Protein 3CBN (pdb70)

Nearest PDB structures (foldseek):
  3cbn-assembly1_A  TM=1.007E+00  e=3.215E-32  Methanothermobacter thermautotrophicus str. Delta H
  7y7n-assembly1_A  TM=9.872E-01  e=5.544E-20  Methanobrevibacter ruminantium M1
  1z2p-assembly1_X  TM=4.462E-01  e=9.335E+00  Entamoeba histolytica HM-1:IMSS

Solvent-accessible surface area: 7060 Å² total

CATH classification: 2.60.120.630

Radius of gyration: 13.95 Å; Cα contacts (8 Å, |Δi|>4): 415; chains: 1; bounding box: 32×31×38 Å

Secondary structure (DSSP, 8-state):
-EEEEEEEEEE--TT-----SSEEEEES-S---TT-TTEEEBS-S--GGGS----TTTS---EEEEEEE-SS-EEEEEEE--TT-----SSEEEEESSS---TTB----S--GGGS-HHHHHHHHTT-EEEEEEEEEE-S--

B-factor: mean 14.56, std 6.6, range [5.3, 38.87]

Structure (mmCIF, N/CA/C/O backbone):
data_3CBN
#
_entry.id   3CBN
#
_cell.length_a   31.559
_cell.length_b   63.162
_cell.length_c   32.182
_cell.angle_alpha   90.00
_cell.angle_beta   112.33
_cell.angle_gamma   90.00
#
_symmetry.space_group_name_H-M   'P 1 21 1'
#
loop_
_entity.id
_entity.type
_entity.pdbx_description
1 polymer 'Conserved protein MTH639'
2 water water
#
loop_
_atom_site.group_PDB
_atom_site.id
_atom_site.type_symbol
_atom_site.label_atom_id
_atom_site.label_alt_id
_atom_site.label_comp_id
_atom_site.label_asym_id
_atom_site.label_entity_id
_atom_site.label_seq_id
_atom_site.pdbx_PDB_ins_code
_atom_site.Cartn_x
_atom_site.Cartn_y
_atom_site.Cartn_z
_atom_site.occupancy
_atom_site.B_iso_or_equiv
_atom_site.auth_seq_id
_atom_site.auth_comp_id
_atom_site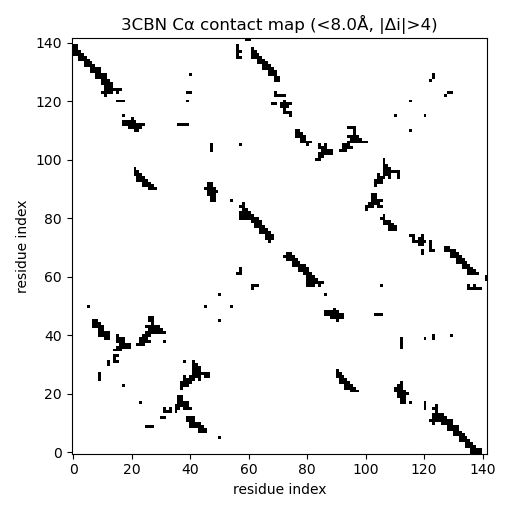.auth_asym_id
_atom_site.auth_atom_id
_atom_site.pdbx_PDB_model_num
ATOM 1 N N . LEU A 1 3 ? 10.591 20.134 2.327 1.00 19.78 21 LEU A N 1
ATOM 2 C CA . LEU A 1 3 ? 10.891 19.464 3.626 1.00 17.43 21 LEU A CA 1
ATOM 3 C C . LEU A 1 3 ? 12.025 20.130 4.398 1.00 16.20 21 LEU A C 1
ATOM 4 O O . LEU A 1 3 ? 13.024 20.577 3.825 1.00 16.09 21 LEU A O 1
ATOM 9 N N . GLY A 1 4 ? 11.854 20.197 5.711 1.00 12.99 22 GLY A N 1
ATOM 10 C CA . GLY A 1 4 ? 12.875 20.772 6.555 1.00 11.53 22 GLY A CA 1
ATOM 11 C C . GLY A 1 4 ? 13.292 19.673 7.508 1.00 10.38 22 GLY A C 1
ATOM 12 O O . GLY A 1 4 ? 12.594 18.668 7.640 1.00 9.09 22 GLY A O 1
ATOM 13 N N . VAL A 1 5 ? 14.440 19.847 8.151 1.00 9.26 23 VAL A N 1
ATOM 14 C CA . VAL A 1 5 ? 14.934 18.865 9.107 1.00 9.59 23 VAL A CA 1
ATOM 15 C C . VAL A 1 5 ? 15.483 19.615 10.311 1.00 10.09 23 VAL A C 1
ATOM 16 O O . VAL A 1 5 ? 16.277 20.542 10.158 1.00 11.68 23 VAL A O 1
ATOM 20 N N . LEU A 1 6 ? 15.039 19.231 11.504 1.00 8.44 24 LEU A N 1
ATOM 21 C CA . LEU A 1 6 ? 15.508 19.865 12.727 1.00 9.09 24 LEU A CA 1
ATOM 22 C C . LEU A 1 6 ? 16.029 18.823 13.707 1.00 7.97 24 LEU A C 1
ATOM 23 O O . LEU A 1 6 ? 15.446 17.756 13.861 1.00 8.85 24 LEU A O 1
ATOM 28 N N . ARG A 1 7 ? 17.141 19.136 14.362 1.00 10.69 25 ARG A N 1
ATOM 29 C CA . ARG A 1 7 ? 17.727 18.226 15.333 1.00 10.69 25 ARG A CA 1
ATOM 30 C C . ARG A 1 7 ? 17.881 18.893 16.682 1.00 10.86 25 ARG A C 1
ATOM 31 O O . ARG A 1 7 ? 18.027 20.111 16.772 1.00 11.22 25 ARG A O 1
ATOM 39 N N . TYR A 1 8 ? 17.849 18.084 17.733 1.00 9.87 26 TYR A N 1
ATOM 40 C CA . TYR A 1 8 ? 18.017 18.585 19.085 1.00 10.83 26 TYR A CA 1
ATOM 41 C C . TYR A 1 8 ? 18.434 17.433 19.987 1.00 9.89 26 TYR A C 1
ATOM 42 O O . TYR A 1 8 ? 17.895 16.334 19.886 1.00 9.34 26 TYR A O 1
ATOM 51 N N . THR A 1 9 ? 19.406 17.685 20.858 1.00 11.48 27 THR A N 1
ATOM 52 C CA . THR A 1 9 ? 19.872 16.663 21.782 1.00 12.06 27 THR A CA 1
ATOM 53 C C . THR A 1 9 ? 19.663 17.112 23.223 1.00 11.91 27 THR A C 1
ATOM 54 O O . THR A 1 9 ? 19.911 18.269 23.570 1.00 14.38 27 THR A O 1
ATOM 58 N N . LEU A 1 10 ? 19.169 16.199 24.053 1.00 11.93 28 LEU A N 1
ATOM 59 C CA . LEU A 1 10 ? 18.955 16.484 25.459 1.00 11.26 28 LEU A CA 1
ATOM 60 C C . LEU A 1 10 ? 19.689 15.398 26.224 1.00 11.43 28 LEU A C 1
ATOM 61 O O . LEU A 1 10 ? 20.080 14.378 25.647 1.00 10.24 28 LEU A O 1
ATOM 66 N N . ARG A 1 11 ? 19.888 15.621 27.517 1.00 11.17 29 ARG A N 1
ATOM 67 C CA . ARG A 1 11 ? 20.607 14.672 28.351 1.00 12.27 29 ARG A CA 1
ATOM 68 C C . ARG A 1 11 ? 19.778 14.157 29.513 1.00 10.44 29 ARG A C 1
ATOM 69 O O . ARG A 1 11 ? 18.884 14.834 30.007 1.00 11.77 29 ARG A O 1
ATOM 77 N N . ALA A 1 12 ? 20.088 12.942 29.942 1.00 10.60 30 ALA A N 1
ATOM 78 C CA . ALA A 1 12 ? 19.406 12.325 31.070 1.00 10.19 30 ALA A CA 1
ATOM 79 C C . ALA A 1 12 ? 20.350 11.255 31.585 1.00 10.14 30 ALA A C 1
ATOM 80 O O . ALA A 1 12 ? 21.458 11.102 31.071 1.00 9.56 30 ALA A O 1
ATOM 82 N N . ARG A 1 13 ? 19.924 10.517 32.598 1.00 11.19 31 ARG A N 1
ATOM 83 C CA . ARG A 1 13 ? 20.762 9.452 33.125 1.00 11.70 31 ARG A CA 1
ATOM 84 C C . ARG A 1 13 ? 19.910 8.262 33.527 1.00 10.80 31 ARG A C 1
ATOM 85 O O . ARG A 1 13 ? 18.712 8.394 33.752 1.00 12.21 31 ARG A O 1
ATOM 93 N N . GLY A 1 14 ? 20.529 7.090 33.586 1.00 9.45 32 GLY A N 1
ATOM 94 C CA . GLY A 1 14 ? 19.804 5.900 33.975 1.00 9.42 32 GLY A CA 1
ATOM 95 C C . GLY A 1 14 ? 19.460 5.929 35.449 1.00 10.60 32 GLY A C 1
ATOM 96 O O . GLY A 1 14 ? 19.697 6.920 36.136 1.00 11.29 32 GLY A O 1
ATOM 97 N N . HIS A 1 15 ? 18.889 4.835 35.935 1.00 11.17 33 HIS A N 1
ATOM 98 C CA . HIS A 1 15 ? 18.513 4.716 37.337 1.00 12.00 33 HIS A CA 1
ATOM 99 C C . HIS A 1 15 ? 18.462 3.224 37.640 1.00 13.90 33 HIS A C 1
ATOM 100 O O . HIS A 1 15 ? 18.118 2.425 36.775 1.00 9.97 33 HIS A O 1
ATOM 107 N N . PRO A 1 16 ? 18.827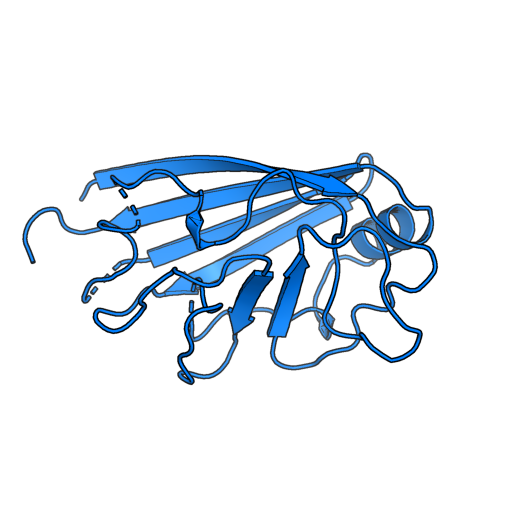 2.827 38.866 1.00 15.01 34 PRO A N 1
ATOM 108 C CA . PRO A 1 16 ? 18.807 1.409 39.232 1.00 16.45 34 PRO A CA 1
ATOM 109 C C . PRO A 1 16 ? 17.452 0.724 39.045 1.00 16.35 34 PRO A C 1
ATOM 110 O O . PRO A 1 16 ? 17.391 -0.490 38.858 1.00 15.96 34 PRO A O 1
ATOM 114 N N . ASN A 1 17 ? 16.371 1.500 39.090 1.00 14.43 35 ASN A N 1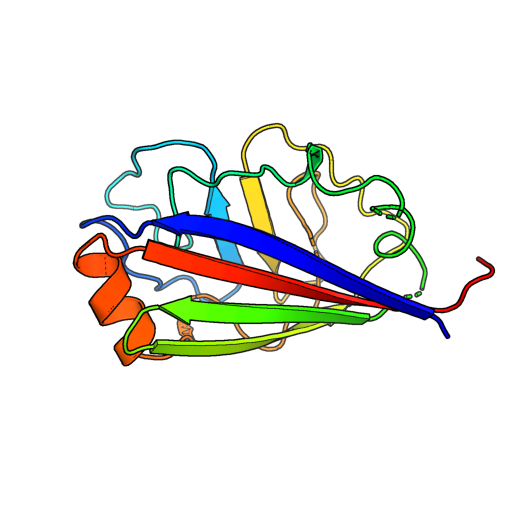
ATOM 115 C CA . ASN A 1 17 ? 15.031 0.941 38.944 1.00 14.80 35 ASN A CA 1
ATOM 116 C C . ASN A 1 17 ? 14.495 0.878 37.515 1.00 14.48 35 ASN A C 1
ATOM 117 O O . ASN A 1 17 ? 13.325 0.561 37.310 1.00 15.25 35 ASN A O 1
ATOM 122 N N . VAL A 1 18 ? 15.333 1.189 36.532 1.00 13.53 36 VAL A N 1
ATOM 123 C CA . VAL A 1 18 ? 14.900 1.132 35.136 1.00 13.17 36 VAL A CA 1
ATOM 124 C C . VAL A 1 18 ? 14.810 -0.328 34.701 1.00 12.67 36 VAL A C 1
ATOM 125 O O . VAL A 1 18 ? 15.756 -1.090 34.890 1.00 13.70 36 VAL A O 1
ATOM 129 N N . THR A 1 19 ? 13.671 -0.717 34.131 1.00 14.22 37 THR A N 1
ATOM 130 C CA . THR A 1 19 ? 13.486 -2.083 33.646 1.00 13.44 37 THR A CA 1
ATOM 131 C C . THR A 1 19 ? 13.169 -2.053 32.152 1.00 13.44 37 THR A C 1
ATOM 132 O O . THR A 1 19 ? 13.484 -2.995 31.418 1.00 13.44 37 THR A O 1
ATOM 136 N N . ALA A 1 20 ? 12.570 -0.955 31.701 1.00 12.50 38 ALA A N 1
ATOM 137 C CA . ALA A 1 20 ? 12.217 -0.801 30.291 1.00 12.25 38 ALA A CA 1
ATOM 138 C C . ALA A 1 20 ? 11.418 -2.001 29.784 1.00 12.77 38 ALA A C 1
ATOM 139 O O . ALA A 1 20 ? 11.735 -2.574 28.739 1.00 12.86 38 ALA A O 1
ATOM 141 N N . GLY A 1 21 ? 10.379 -2.372 30.525 1.00 13.30 39 GLY A N 1
ATOM 142 C CA . GLY A 1 21 ? 9.554 -3.499 30.131 1.00 14.06 39 GLY A CA 1
ATOM 143 C C . GLY A 1 21 ? 8.235 -3.121 29.475 1.00 13.22 39 GLY A C 1
ATOM 144 O O . GLY A 1 21 ? 7.531 -3.990 28.966 1.00 13.41 39 GLY A O 1
ATOM 145 N N . HIS A 1 22 ? 7.899 -1.834 29.467 1.00 14.02 40 HIS A N 1
ATOM 146 C CA . HIS A 1 22 ? 6.644 -1.387 28.871 1.00 15.06 40 HIS A CA 1
ATOM 147 C C . HIS A 1 22 ? 6.571 -1.737 27.390 1.00 14.95 40 HIS A C 1
ATOM 148 O O . HIS A 1 22 ? 7.499 -1.464 26.627 1.00 13.57 40 HIS A O 1
ATOM 155 N N . ARG A 1 23 ? 5.444 -2.319 26.989 1.00 16.12 41 ARG A N 1
ATOM 156 C CA . ARG A 1 23 ? 5.237 -2.761 25.614 1.00 15.78 41 ARG A CA 1
ATOM 157 C C . ARG A 1 23 ? 4.714 -1.745 24.602 1.00 15.54 41 ARG A C 1
ATOM 158 O O . ARG A 1 23 ? 4.738 -2.021 23.402 1.00 14.95 41 ARG A O 1
ATOM 166 N N . THR A 1 24 ? 4.246 -0.582 25.052 1.00 14.32 42 THR A N 1
ATOM 167 C CA . THR A 1 24 ? 3.721 0.407 24.106 1.00 15.30 42 THR A CA 1
ATOM 168 C C . THR A 1 24 ? 4.263 1.835 24.219 1.00 13.46 42 THR A C 1
ATOM 169 O O . THR A 1 24 ? 3.845 2.708 23.460 1.00 14.43 42 THR A O 1
ATOM 173 N N . THR A 1 25 ? 5.180 2.080 25.152 1.00 11.79 43 THR A N 1
ATOM 174 C CA . THR A 1 25 ? 5.754 3.416 25.316 1.00 10.26 43 THR A CA 1
ATOM 175 C C . THR A 1 25 ? 7.110 3.358 25.992 1.00 9.56 43 THR A C 1
ATOM 176 O O . THR A 1 25 ? 7.521 2.322 26.488 1.00 9.05 43 THR A O 1
ATOM 180 N N . PHE A 1 26 ? 7.802 4.493 25.981 1.00 9.40 44 PHE A N 1
ATOM 181 C CA . PHE A 1 26 ? 9.066 4.651 26.690 1.00 9.93 44 PHE A CA 1
ATOM 182 C C . PHE A 1 26 ? 9.078 6.132 27.052 1.00 9.65 44 PHE A C 1
ATOM 183 O O . PHE A 1 26 ? 8.529 6.969 26.321 1.00 9.35 44 PHE A O 1
ATOM 191 N N . GLU A 1 27 ? 9.660 6.453 28.201 1.00 9.53 45 GLU A N 1
ATOM 192 C CA . GLU A 1 27 ? 9.648 7.823 28.678 1.00 9.63 45 GLU A CA 1
ATOM 193 C C . GLU A 1 27 ? 10.932 8.296 29.341 1.00 9.39 45 GLU A C 1
ATOM 194 O O . GLU A 1 27 ? 11.698 7.507 29.902 1.00 9.34 45 GLU A O 1
ATOM 200 N N . VAL A 1 28 ? 11.148 9.605 29.242 1.00 8.34 46 VAL A N 1
ATOM 201 C CA . VAL A 1 28 ? 12.285 10.297 29.835 1.00 8.82 46 VAL A CA 1
ATOM 202 C C . VAL A 1 28 ? 11.636 11.341 30.746 1.00 9.30 46 VAL A C 1
ATOM 203 O O . VAL A 1 28 ? 10.580 11.870 30.414 1.00 9.40 46 VAL A O 1
ATOM 207 N N . THR A 1 29 ? 12.237 11.620 31.899 1.00 8.81 47 THR A N 1
ATOM 208 C CA . THR A 1 29 ? 11.655 12.603 32.809 1.00 9.41 47 THR A CA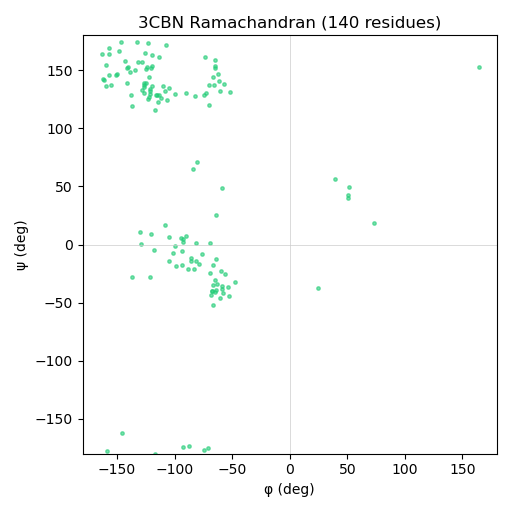 1
ATOM 209 C C . THR A 1 29 ? 12.703 13.486 33.479 1.00 10.29 47 THR A C 1
ATOM 210 O O . THR A 1 29 ? 13.850 13.082 33.642 1.00 9.63 47 THR A O 1
ATOM 214 N N . VAL A 1 30 ? 12.306 14.702 33.844 1.00 10.48 48 VAL A N 1
ATOM 215 C CA . VAL A 1 30 ? 13.219 15.614 34.521 1.00 11.59 48 VAL A CA 1
ATOM 216 C C . VAL A 1 30 ? 13.302 15.218 35.995 1.00 12.28 48 VAL A C 1
ATOM 217 O O . VAL A 1 30 ? 14.219 15.626 36.709 1.00 11.10 48 VAL A O 1
ATOM 221 N N . ASP A 1 31 ? 12.337 14.420 36.448 1.00 11.76 49 ASP A N 1
ATOM 222 C CA . ASP A 1 31 ? 12.321 13.960 37.832 1.00 12.70 49 ASP A CA 1
ATOM 223 C C . ASP A 1 31 ? 13.592 13.152 38.047 1.00 12.34 49 ASP A C 1
ATOM 224 O O . ASP A 1 31 ? 14.018 12.417 37.162 1.00 11.53 49 ASP A O 1
ATOM 229 N N . PRO A 1 32 ? 14.224 13.286 39.223 1.00 12.51 50 PRO A N 1
ATOM 230 C CA . PRO A 1 32 ? 15.460 12.535 39.477 1.00 12.74 50 PRO A CA 1
ATOM 231 C C . PRO A 1 32 ? 15.309 11.085 39.948 1.00 13.49 50 PRO A C 1
ATOM 232 O O . PRO A 1 32 ? 16.236 10.286 39.804 1.00 12.40 50 PRO A O 1
ATOM 236 N N . GLU A 1 33 ? 14.150 10.744 40.505 1.00 14.40 51 GLU A N 1
ATOM 237 C CA . GLU A 1 33 ? 13.925 9.388 41.003 1.00 16.28 51 GLU A CA 1
ATOM 238 C C . GLU A 1 33 ? 12.681 8.750 40.398 1.00 17.28 51 GLU A C 1
ATOM 239 O O . GLU A 1 33 ? 11.735 9.444 40.035 1.00 18.54 51 GLU A O 1
ATOM 245 N N . ILE A 1 34 ? 12.695 7.423 40.293 1.00 17.76 52 ILE A N 1
ATOM 246 C CA . ILE A 1 34 ? 11.558 6.674 39.765 1.00 19.86 52 ILE A CA 1
ATOM 247 C C . ILE A 1 34 ? 11.269 5.473 40.659 1.00 22.00 52 ILE A C 1
ATOM 248 O O . ILE A 1 34 ? 12.175 4.911 41.279 1.00 22.56 52 ILE A O 1
ATOM 253 N N . GLY A 1 35 ? 10.000 5.081 40.711 1.00 24.65 53 GLY A N 1
ATOM 254 C CA . GLY A 1 35 ? 9.603 3.955 41.533 1.00 27.34 53 GLY A CA 1
ATOM 255 C C . GLY A 1 35 ? 10.008 2.619 40.943 1.00 29.12 53 GLY A C 1
ATOM 256 O O . GLY A 1 35 ? 10.648 2.550 39.895 1.00 28.07 53 GLY A O 1
ATOM 257 N N . GLU A 1 36 ? 9.616 1.545 41.616 1.00 30.89 54 GLU A N 1
ATOM 258 C CA . GLU A 1 36 ? 9.949 0.201 41.175 1.00 32.15 54 GLU A CA 1
ATOM 259 C C . GLU A 1 36 ? 9.005 -0.272 40.079 1.00 31.47 54 GLU A C 1
ATOM 260 O O . GLU A 1 36 ? 9.284 -1.263 39.391 1.00 32.47 54 GLU A O 1
ATOM 262 N N . THR A 1 37 ? 7.890 0.430 39.895 1.00 28.96 55 THR A N 1
ATOM 263 C CA . THR A 1 37 ? 6.897 0.049 38.895 1.00 26.36 55 THR A CA 1
ATOM 264 C C . THR A 1 37 ? 6.868 0.908 37.630 1.00 23.27 55 THR A C 1
ATOM 265 O O . THR A 1 37 ? 5.990 0.729 36.781 1.00 22.60 55 THR A O 1
ATOM 269 N N . ALA A 1 38 ? 7.819 1.828 37.499 1.00 20.10 56 ALA A N 1
ATOM 270 C CA . ALA A 1 38 ? 7.881 2.702 36.326 1.00 16.60 56 ALA A CA 1
ATOM 271 C C . ALA A 1 38 ? 8.616 2.009 35.177 1.00 14.72 56 ALA A C 1
ATOM 272 O O . ALA A 1 38 ? 9.677 2.461 34.744 1.00 13.22 56 ALA A O 1
ATOM 274 N N . ASP A 1 39 ? 8.034 0.927 34.671 1.00 15.31 57 ASP A N 1
ATOM 275 C CA . ASP A 1 39 ? 8.656 0.152 33.601 1.00 14.61 57 ASP A CA 1
ATOM 276 C C . ASP A 1 39 ? 8.729 0.815 32.225 1.00 12.76 57 ASP A C 1
ATOM 277 O O . ASP A 1 39 ? 9.214 0.205 31.275 1.00 10.72 57 ASP A O 1
ATOM 282 N N . CYS A 1 40 ? 8.254 2.050 32.107 1.00 11.99 58 CYS A N 1
ATOM 283 C CA . CYS A 1 40 ? 8.314 2.734 30.816 1.00 12.62 58 CYS A CA 1
ATOM 284 C C . CYS A 1 40 ? 9.412 3.795 30.809 1.00 12.03 58 CYS A C 1
ATOM 285 O O . CYS A 1 40 ? 9.803 4.288 29.750 1.00 10.25 58 CYS A O 1
ATOM 288 N N . ILE A 1 41 ? 9.918 4.137 31.990 1.00 11.69 59 ILE A N 1
ATOM 289 C CA . ILE A 1 41 ? 10.956 5.155 32.105 1.00 12.02 59 ILE A CA 1
ATOM 290 C C . ILE A 1 41 ? 12.349 4.607 31.836 1.00 11.36 59 ILE A C 1
ATOM 291 O O . ILE A 1 41 ? 12.763 3.612 32.431 1.00 11.58 59 ILE A O 1
ATOM 296 N N . ILE A 1 42 ? 13.063 5.263 30.926 1.00 9.85 60 ILE A N 1
ATOM 297 C CA . ILE A 1 42 ? 14.413 4.849 30.569 1.00 9.82 60 ILE A CA 1
ATOM 298 C C . ILE A 1 42 ? 15.440 5.934 30.885 1.00 8.72 60 ILE A C 1
ATOM 299 O O . ILE A 1 42 ? 16.638 5.718 30.733 1.00 9.88 60 ILE A O 1
ATOM 304 N N . GLY A 1 43 ? 14.968 7.095 31.327 1.00 8.50 61 GLY A N 1
ATOM 305 C CA . GLY A 1 43 ? 15.875 8.174 31.664 1.00 6.98 61 GLY A CA 1
ATOM 306 C C . GLY A 1 43 ? 15.289 9.141 32.675 1.00 8.30 61 GLY A C 1
ATOM 307 O O . GLY A 1 43 ? 14.111 9.509 32.589 1.00 6.89 61 GLY A O 1
ATOM 308 N N . VAL A 1 44 ? 16.113 9.541 33.644 1.00 8.60 62 VAL A N 1
ATOM 309 C CA . VAL A 1 44 ? 15.706 10.485 34.681 1.00 7.96 62 VAL A CA 1
ATOM 310 C C . VAL A 1 44 ? 16.641 11.699 34.675 1.00 7.61 62 VAL A C 1
ATOM 311 O O . VAL A 1 44 ? 17.643 11.718 33.955 1.00 7.38 62 VAL A O 1
ATOM 315 N N . SER A 1 45 ? 16.310 12.707 35.476 1.00 8.38 63 SER A N 1
ATOM 316 C CA . SER A 1 45 ? 17.123 13.921 35.550 1.00 10.09 63 SER A CA 1
ATOM 317 C C . SER A 1 45 ? 17.416 14.486 34.162 1.00 9.99 63 SER A C 1
ATOM 318 O O . SER A 1 45 ? 18.534 14.927 33.874 1.00 12.15 63 SER A O 1
ATOM 321 N N . SER A 1 46 ? 16.393 14.492 33.311 1.00 10.55 64 SER A N 1
ATOM 322 C CA . SER A 1 46 ? 16.529 14.999 31.952 1.00 10.05 64 SER A CA 1
ATOM 323 C C . SER A 1 46 ? 16.780 16.496 31.965 1.00 10.32 64 SER A C 1
ATOM 324 O O . SER A 1 46 ? 16.249 17.205 32.814 1.00 10.88 64 SER A O 1
ATOM 327 N N . SER A 1 47 ? 17.595 16.970 31.029 1.00 12.21 65 SER A N 1
ATOM 328 C CA . SER A 1 47 ? 17.897 18.396 30.936 1.00 11.37 65 SER A CA 1
ATOM 329 C C . SER A 1 47 ? 16.759 19.090 30.202 1.00 12.25 65 SER A C 1
ATOM 330 O O . SER A 1 47 ? 16.795 20.301 29.966 1.00 15.06 65 SER A O 1
ATOM 333 N N . ASP A 1 48 ? 15.747 18.312 29.838 1.00 11.58 66 ASP A N 1
ATOM 334 C CA . ASP A 1 48 ? 14.599 18.852 29.132 1.00 11.17 66 ASP A CA 1
ATOM 335 C C . ASP A 1 48 ? 13.312 18.096 29.390 1.00 10.49 66 ASP A C 1
ATOM 336 O O . ASP A 1 48 ? 13.313 16.877 29.593 1.00 11.15 66 ASP A O 1
ATOM 341 N N . SER A 1 49 ? 12.216 18.848 29.400 1.00 10.63 67 SER A N 1
ATOM 342 C CA . SER A 1 49 ? 10.880 18.287 29.533 1.00 9.25 67 SER A CA 1
ATOM 343 C C . SER A 1 49 ? 10.377 18.481 28.101 1.00 9.52 67 SER A C 1
ATOM 344 O O . SER A 1 49 ? 11.058 19.120 27.294 1.00 11.05 67 SER A O 1
ATOM 347 N N . ILE A 1 50 ? 9.220 17.938 27.755 1.00 7.71 68 ILE A N 1
ATOM 348 C CA . ILE A 1 50 ? 8.749 18.119 26.385 1.00 8.82 68 ILE A CA 1
ATOM 349 C C . ILE A 1 50 ? 8.478 19.604 26.142 1.00 9.36 68 ILE A C 1
ATOM 350 O O . ILE A 1 50 ? 8.659 20.116 25.033 1.00 8.47 68 ILE A O 1
ATOM 355 N N . SER A 1 51 ? 8.092 20.306 27.202 1.00 9.56 69 SER A N 1
ATOM 356 C CA . SER A 1 51 ? 7.779 21.729 27.109 1.00 10.81 69 SER A CA 1
ATOM 357 C C . SER A 1 51 ? 8.976 22.645 26.852 1.00 10.02 69 SER A C 1
ATOM 358 O O . SER A 1 51 ? 8.806 23.748 26.312 1.00 11.42 69 SER A O 1
ATOM 361 N N . THR A 1 52 ? 10.179 22.208 27.224 1.00 9.79 70 THR A N 1
ATOM 362 C CA . THR A 1 52 ? 11.353 23.058 27.041 1.00 10.36 70 THR A CA 1
ATOM 363 C C . THR A 1 52 ? 12.115 22.861 25.738 1.00 10.70 70 THR A C 1
ATOM 364 O O . THR A 1 52 ? 13.140 23.510 25.518 1.00 11.47 70 THR A O 1
ATOM 368 N N . LEU A 1 53 ? 11.622 21.975 24.875 1.00 8.83 71 LEU A N 1
ATOM 369 C 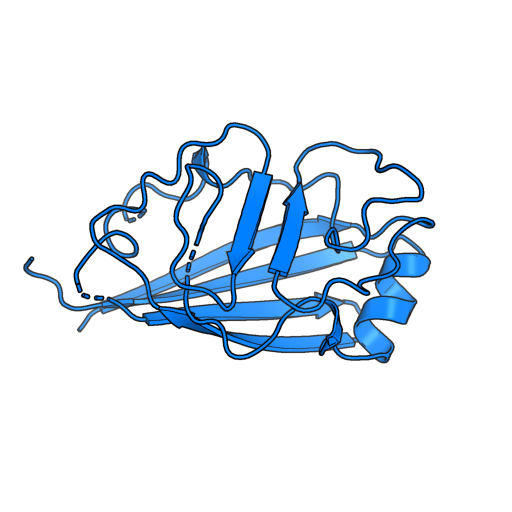CA . LEU A 1 53 ? 12.262 21.756 23.584 1.00 9.79 71 LEU A CA 1
ATOM 370 C C . LEU A 1 53 ? 12.110 23.074 22.827 1.00 9.99 71 LEU A C 1
ATOM 371 O O . LEU A 1 53 ? 11.237 23.877 23.154 1.00 10.48 71 LEU A O 1
ATOM 376 N N . PRO A 1 54 ? 12.953 23.313 21.812 1.00 9.91 72 PRO A N 1
ATOM 377 C CA . PRO A 1 54 ? 12.892 24.551 21.028 1.00 10.61 72 PRO A CA 1
ATOM 378 C C . PRO A 1 54 ? 11.521 24.757 20.391 1.00 10.95 72 PRO A C 1
ATOM 379 O O . PRO A 1 54 ? 10.923 23.815 19.874 1.00 8.73 72 PRO A O 1
ATOM 383 N N . ASP A 1 55 ? 11.029 25.992 20.422 1.00 11.13 73 ASP A N 1
ATOM 384 C CA . ASP A 1 55 ? 9.722 26.292 19.846 1.00 11.80 73 ASP A CA 1
ATOM 385 C C . ASP A 1 55 ? 9.639 25.940 18.366 1.00 10.08 73 ASP A C 1
ATOM 386 O O . ASP A 1 55 ? 8.597 25.499 17.893 1.00 10.26 73 ASP A O 1
ATOM 391 N N . GLU A 1 56 ? 10.730 26.131 17.634 1.00 10.71 74 GLU A N 1
ATOM 392 C CA . GLU A 1 56 ? 10.722 25.809 16.213 1.00 10.36 74 GLU A CA 1
ATOM 393 C C . GLU A 1 56 ? 10.513 24.311 16.027 1.00 9.93 74 GLU A C 1
ATOM 394 O O . GLU A 1 56 ? 9.866 23.884 15.065 1.00 9.88 74 GLU A O 1
ATOM 408 N N . LYS A 1 58 ? 8.948 22.315 18.286 1.00 9.37 76 LYS A N 1
ATOM 409 C CA . LYS A 1 58 ? 7.597 22.004 18.721 1.00 9.23 76 LYS A CA 1
ATOM 410 C C . LYS A 1 58 ? 6.600 22.304 17.610 1.00 9.03 76 LYS A C 1
ATOM 411 O O . LYS A 1 58 ? 5.640 21.562 17.419 1.00 10.04 76 LYS A O 1
ATOM 417 N N . ARG A 1 59 ? 6.838 23.381 16.869 1.00 8.45 77 ARG A N 1
ATOM 418 C CA . ARG A 1 59 ? 5.948 23.748 15.770 1.00 8.90 77 ARG A CA 1
ATOM 419 C C . ARG A 1 59 ? 6.031 22.721 14.640 1.00 9.62 77 ARG A C 1
ATOM 420 O O . ARG A 1 59 ? 5.016 22.370 14.032 1.00 11.02 77 ARG A O 1
ATOM 428 N N . ALA A 1 60 ? 7.243 22.247 14.364 1.00 7.81 78 ALA A N 1
ATOM 429 C CA . ALA A 1 60 ? 7.482 21.265 13.304 1.00 7.16 78 ALA A CA 1
ATOM 430 C C . ALA A 1 60 ? 6.870 19.903 13.616 1.00 8.14 78 ALA A C 1
ATOM 431 O O . ALA A 1 60 ? 6.324 19.238 12.734 1.00 8.85 78 ALA A O 1
ATOM 433 N N . ILE A 1 61 ? 6.975 19.485 14.873 1.00 7.98 79 ILE A N 1
ATOM 434 C CA . ILE A 1 61 ? 6.432 18.202 15.294 1.00 7.37 79 ILE A CA 1
ATOM 435 C C . ILE A 1 61 ? 4.905 18.175 15.261 1.00 8.73 79 ILE A C 1
ATOM 436 O O . ILE A 1 61 ? 4.309 17.204 14.788 1.00 8.25 79 ILE A O 1
ATOM 441 N N . ALA A 1 62 ? 4.275 19.242 15.744 1.00 8.63 80 ALA A N 1
ATOM 442 C CA . ALA A 1 62 ? 2.819 19.306 15.785 1.00 9.71 80 ALA A CA 1
ATOM 443 C C . ALA A 1 62 ? 2.148 19.677 14.467 1.00 10.54 80 ALA A C 1
ATOM 444 O O . ALA A 1 62 ? 1.604 20.770 14.321 1.00 12.71 80 ALA A O 1
ATOM 446 N N . ARG A 1 63 ? 2.181 18.760 13.508 1.00 11.60 81 ARG A N 1
ATOM 447 C CA . ARG A 1 63 ? 1.539 18.995 12.220 1.00 14.01 81 ARG A CA 1
ATOM 448 C C . ARG A 1 63 ? 1.355 17.686 11.470 1.00 14.72 81 ARG A C 1
ATOM 449 O O . ARG A 1 63 ? 1.963 16.675 11.817 1.00 14.95 81 ARG A O 1
ATOM 457 N N . GLU A 1 64 ? 0.496 17.708 10.457 1.00 15.42 82 GLU A N 1
ATOM 458 C CA . GLU A 1 64 ? 0.209 16.518 9.655 1.00 18.10 82 GLU A CA 1
ATOM 459 C C . GLU A 1 64 ? 1.469 15.961 9.001 1.00 17.88 82 GLU A C 1
ATOM 460 O O . GLU A 1 64 ? 2.244 16.706 8.397 1.00 16.18 82 GLU A O 1
ATOM 466 N N . SER A 1 66 ? 4.393 15.193 9.784 1.00 13.86 84 SER A N 1
ATOM 467 C CA . SER A 1 66 ? 5.799 15.258 10.160 1.00 12.08 84 SER A CA 1
ATOM 468 C C . SER A 1 66 ? 6.273 13.909 10.687 1.00 11.29 84 SER A C 1
ATOM 469 O O . SER A 1 66 ? 5.483 13.122 11.213 1.00 11.57 84 SER A O 1
ATOM 472 N N . LEU A 1 67 ? 7.569 13.649 10.539 1.00 8.46 85 LEU A N 1
ATOM 473 C CA . LEU A 1 67 ? 8.165 12.403 11.000 1.00 8.41 85 LEU A CA 1
ATOM 474 C C . LEU A 1 67 ? 9.064 12.711 12.190 1.00 8.68 85 LEU A C 1
ATOM 475 O O . LEU A 1 67 ? 9.804 13.689 12.165 1.00 10.58 85 LEU A O 1
ATOM 480 N N . VAL A 1 68 ? 9.000 11.888 13.231 1.00 7.66 86 VAL A N 1
ATOM 481 C CA . VAL A 1 68 ? 9.850 12.113 14.389 1.00 7.18 86 VAL A CA 1
ATOM 482 C C . VAL A 1 68 ? 10.718 10.883 14.622 1.00 7.60 86 VAL A C 1
ATOM 483 O O . VAL A 1 68 ? 10.222 9.764 14.645 1.00 8.18 86 VAL A O 1
ATOM 487 N N . ARG A 1 69 ? 12.019 11.096 14.768 1.00 7.67 87 ARG A N 1
ATOM 488 C CA . ARG A 1 69 ? 12.938 9.988 14.999 1.00 7.24 87 ARG A CA 1
ATOM 489 C C . ARG A 1 69 ? 13.760 10.294 16.241 1.00 7.92 87 ARG A C 1
ATOM 490 O O . ARG A 1 69 ? 14.222 11.418 16.422 1.00 8.26 87 ARG A O 1
ATOM 498 N N . VAL A 1 70 ? 13.921 9.295 17.101 1.00 5.30 88 VAL A N 1
ATOM 499 C CA . VAL A 1 70 ? 14.701 9.467 18.325 1.00 5.95 88 VAL A CA 1
ATOM 500 C C . VAL A 1 70 ? 15.839 8.464 18.343 1.00 6.69 88 VAL A C 1
ATOM 501 O O . VAL A 1 70 ? 15.641 7.281 18.073 1.00 7.67 88 VAL A O 1
ATOM 505 N N . ILE A 1 71 ? 17.037 8.950 18.638 1.00 7.47 89 ILE A N 1
ATOM 506 C CA . ILE A 1 71 ? 18.201 8.084 18.723 1.00 8.04 89 ILE A CA 1
ATOM 507 C C . ILE A 1 71 ? 18.657 8.105 20.176 1.00 8.28 89 ILE A C 1
ATOM 508 O O . ILE A 1 71 ? 18.932 9.167 20.731 1.00 7.54 89 ILE A O 1
ATOM 513 N N . LEU A 1 72 ? 18.723 6.927 20.790 1.00 6.79 90 LEU A N 1
ATOM 514 C CA . LEU A 1 72 ? 19.136 6.812 22.188 1.00 6.29 90 LEU A CA 1
ATOM 515 C C . LEU A 1 72 ? 20.563 6.278 22.243 1.00 6.33 90 LEU A C 1
ATOM 516 O O . LEU A 1 72 ? 20.902 5.328 21.534 1.00 7.52 90 LEU A O 1
ATOM 521 N N . ARG A 1 73 ? 21.399 6.897 23.075 1.00 6.58 91 ARG A N 1
ATOM 522 C CA . ARG A 1 73 ? 22.785 6.471 23.199 1.00 7.62 91 ARG A CA 1
ATOM 523 C C . ARG A 1 73 ? 23.329 6.526 24.612 1.00 8.52 91 ARG A C 1
ATOM 524 O O . ARG A 1 73 ? 23.065 7.471 25.351 1.00 9.58 91 ARG A O 1
ATOM 532 N N . THR A 1 74 ? 24.096 5.498 24.966 1.00 9.69 92 THR A N 1
ATOM 533 C CA . THR A 1 74 ? 24.794 5.425 26.245 1.00 9.55 92 THR A CA 1
ATOM 534 C C . THR A 1 74 ? 26.207 5.005 25.821 1.00 11.37 92 THR A C 1
ATOM 535 O O . THR A 1 74 ? 26.431 4.728 24.640 1.00 12.17 92 THR A O 1
ATOM 539 N N . GLU A 1 75 ? 27.164 4.954 26.742 1.00 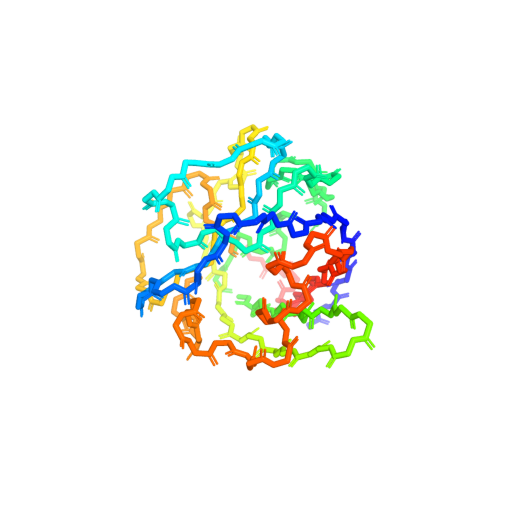13.83 93 GLU A N 1
ATOM 540 C CA . GLU A 1 75 ? 28.523 4.596 26.335 1.00 16.32 93 GLU A CA 1
ATOM 541 C C . GLU A 1 75 ? 28.643 3.282 25.556 1.00 15.81 93 GLU A C 1
ATOM 542 O O . GLU A 1 75 ? 29.454 3.181 24.634 1.00 16.33 93 GLU A O 1
ATOM 548 N N . ASN A 1 76 ? 27.835 2.286 25.914 1.00 14.91 94 ASN A N 1
ATOM 549 C CA . ASN A 1 76 ? 27.876 0.990 25.233 1.00 17.23 94 ASN A CA 1
ATOM 550 C C . ASN A 1 76 ? 26.543 0.610 24.585 1.00 16.12 94 ASN A C 1
ATOM 551 O O . ASN A 1 76 ? 26.379 -0.520 24.125 1.00 17.08 94 ASN A O 1
ATOM 556 N N . GLY A 1 77 ? 25.594 1.540 24.542 1.00 13.34 95 GLY A N 1
ATOM 557 C CA . GLY A 1 77 ? 24.297 1.226 23.963 1.00 12.92 95 GLY A CA 1
ATOM 558 C C . GLY A 1 77 ? 23.790 2.192 22.907 1.00 12.36 95 GLY A C 1
ATOM 559 O O . GLY A 1 77 ? 24.184 3.357 22.866 1.00 11.85 95 GLY A O 1
ATOM 560 N N . TYR A 1 78 ? 22.891 1.709 22.055 1.00 11.41 96 TYR A N 1
ATOM 561 C CA . TYR A 1 78 ? 22.353 2.537 20.982 1.00 10.49 96 TYR A CA 1
ATOM 562 C C . TYR A 1 78 ? 21.060 1.969 20.424 1.00 10.15 96 TYR A C 1
ATOM 563 O O . TYR A 1 78 ? 20.909 0.753 20.285 1.00 9.23 96 TYR A O 1
ATOM 572 N N . ASP A 1 79 ? 20.121 2.850 20.100 1.00 10.10 97 ASP A N 1
ATOM 573 C CA . ASP A 1 79 ? 18.879 2.406 19.487 1.00 10.14 97 ASP A CA 1
ATOM 574 C C . ASP A 1 79 ? 18.222 3.572 18.780 1.00 10.62 97 ASP A C 1
ATOM 575 O O . ASP A 1 79 ? 18.441 4.723 19.140 1.00 10.32 97 ASP A O 1
ATOM 580 N N . GLU A 1 80 ? 17.414 3.267 17.772 1.00 10.45 98 GLU A N 1
ATOM 581 C CA . GLU A 1 80 ? 16.734 4.295 17.000 1.00 11.52 98 GLU A CA 1
ATOM 582 C C . GLU A 1 80 ? 15.250 3.975 16.937 1.00 10.29 98 GLU A C 1
ATOM 583 O O . GLU A 1 80 ? 14.863 2.834 16.669 1.00 11.61 98 GLU A O 1
ATOM 589 N N . ILE A 1 81 ? 14.422 4.976 17.198 1.00 8.14 99 ILE A N 1
ATOM 590 C CA . ILE A 1 81 ? 12.980 4.787 17.158 1.00 6.86 99 ILE A CA 1
ATOM 591 C C . ILE A 1 81 ? 12.399 5.757 16.134 1.00 6.59 99 ILE A C 1
ATOM 592 O O . ILE A 1 81 ? 12.750 6.943 16.116 1.00 5.94 99 ILE A O 1
ATOM 597 N N . ARG A 1 82 ? 11.517 5.247 15.283 1.00 7.19 100 ARG A N 1
ATOM 598 C CA . ARG A 1 82 ? 10.891 6.061 14.250 1.00 6.64 100 ARG A CA 1
ATOM 599 C C . ARG A 1 82 ? 9.386 6.180 14.479 1.00 7.81 100 ARG A C 1
ATOM 600 O O . ARG A 1 82 ? 8.695 5.182 14.654 1.00 7.05 100 ARG A O 1
ATOM 608 N N . GLY A 1 83 ? 8.885 7.411 14.471 1.00 5.40 101 GLY A N 1
ATOM 609 C CA . GLY A 1 83 ? 7.469 7.624 14.697 1.00 7.13 101 GLY A CA 1
ATOM 610 C C . GLY A 1 83 ? 6.935 8.784 13.890 1.00 7.69 101 GLY A C 1
ATOM 611 O O . GLY A 1 83 ? 7.567 9.231 12.932 1.00 7.71 101 GLY A O 1
ATOM 612 N N . TYR A 1 84 ? 5.773 9.286 14.286 1.00 7.21 102 TYR A N 1
ATOM 613 C CA . TYR A 1 84 ? 5.138 10.380 13.562 1.00 6.31 102 TYR A CA 1
ATOM 614 C C . TYR A 1 84 ? 4.677 11.483 14.494 1.00 7.43 102 TYR A C 1
ATOM 615 O O . TYR A 1 84 ? 4.462 11.258 15.685 1.00 8.00 102 TYR A O 1
ATOM 624 N N . GLY A 1 85 ? 4.537 12.677 13.937 1.00 8.23 103 GLY A N 1
ATOM 625 C CA . GLY A 1 85 ? 4.044 13.799 14.709 1.00 6.25 103 GLY A CA 1
ATOM 626 C C . GLY A 1 85 ? 2.546 13.805 14.478 1.00 7.83 103 GLY A C 1
ATOM 627 O O . GLY A 1 85 ? 2.022 12.886 13.846 1.00 10.16 103 GLY A O 1
ATOM 628 N N . HIS A 1 86 ? 1.856 14.820 14.981 1.00 7.10 104 HIS A N 1
ATOM 629 C CA . HIS A 1 86 ? 0.406 14.925 14.811 1.00 8.12 104 HIS A CA 1
ATOM 630 C C . HIS A 1 86 ? 0.015 16.376 15.098 1.00 8.79 104 HIS A C 1
ATOM 631 O O . HIS A 1 86 ? 0.580 17.001 15.978 1.00 7.37 104 HIS A O 1
ATOM 638 N N . PRO A 1 87 ? -0.956 16.927 14.353 1.00 9.42 105 PRO A N 1
ATOM 639 C CA . PRO A 1 87 ? -1.367 18.318 14.582 1.00 10.74 105 PRO A CA 1
ATOM 640 C C . PRO A 1 87 ? -1.897 18.642 15.980 1.00 10.97 105 PRO A C 1
ATOM 641 O O . PRO A 1 87 ? -1.859 19.798 16.404 1.00 12.22 105 PRO A O 1
ATOM 645 N N . GLU A 1 88 ? -2.376 17.627 16.696 1.00 10.71 106 GLU A N 1
ATOM 646 C CA . GLU A 1 88 ? -2.917 17.830 18.039 1.00 13.19 106 GLU A CA 1
ATOM 647 C C . GLU A 1 88 ? -1.944 17.660 19.209 1.00 12.73 106 GLU A C 1
ATOM 648 O O . GLU A 1 88 ? -2.359 17.710 20.366 1.00 12.97 106 GLU A O 1
ATOM 654 N N . LEU A 1 89 ? -0.662 17.442 18.922 1.00 11.93 107 LEU A N 1
ATOM 655 C CA . LEU A 1 89 ? 0.315 17.308 20.000 1.00 11.49 107 LEU A CA 1
ATOM 656 C C . LEU A 1 89 ? 0.534 18.707 20.586 1.00 12.61 107 LEU A C 1
ATOM 657 O O . LEU A 1 89 ? 0.762 19.666 19.850 1.00 14.64 107 LEU A O 1
ATOM 662 N N . THR A 1 90 ? 0.446 18.828 21.910 1.00 12.78 108 THR A N 1
ATOM 663 C CA . THR A 1 90 ? 0.626 20.125 22.560 1.00 12.70 108 THR A CA 1
ATOM 664 C C . THR A 1 90 ? 2.024 20.324 23.132 1.00 12.37 108 THR A C 1
ATOM 665 O O . THR A 1 90 ? 2.440 21.459 23.394 1.00 12.88 108 THR A O 1
ATOM 669 N N . LEU A 1 91 ? 2.748 19.224 23.315 1.00 11.40 109 LEU A N 1
ATOM 670 C CA . LEU A 1 91 ? 4.106 19.278 23.837 1.00 10.52 109 LEU A CA 1
ATOM 671 C C . LEU A 1 91 ? 4.254 20.318 24.944 1.00 11.10 109 LEU A C 1
ATOM 672 O O . LEU A 1 91 ? 5.100 21.212 24.865 1.00 11.21 109 LEU A O 1
ATOM 677 N N . ASP A 1 92 ? 3.444 20.201 25.988 1.00 12.10 110 ASP A N 1
ATOM 678 C CA . ASP A 1 92 ? 3.528 21.180 27.065 1.00 12.22 110 ASP A CA 1
ATOM 679 C C . ASP A 1 92 ? 3.628 20.627 28.480 1.00 13.82 110 ASP A C 1
ATOM 680 O O . ASP A 1 92 ? 3.530 21.384 29.454 1.00 13.66 110 ASP A O 1
ATOM 685 N N . HIS A 1 93 ? 3.846 19.319 28.614 1.00 12.22 111 HIS A N 1
ATOM 686 C CA . HIS A 1 93 ? 3.983 18.754 29.951 1.00 12.61 111 HIS A CA 1
ATOM 687 C C . HIS A 1 93 ? 5.260 19.335 30.560 1.00 13.08 111 HIS A C 1
ATOM 688 O O . HIS A 1 93 ? 6.297 19.424 29.894 1.00 10.99 111 HIS A O 1
ATOM 695 N N . PRO A 1 94 ? 5.206 19.722 31.845 1.00 12.47 112 PRO A N 1
ATOM 696 C CA . PRO A 1 94 ? 6.362 20.304 32.528 1.00 13.47 112 PRO A CA 1
ATOM 697 C C . PRO A 1 94 ? 7.493 19.381 32.988 1.00 12.63 112 PRO A C 1
ATOM 698 O O . PRO A 1 94 ? 8.533 19.868 33.431 1.00 13.50 112 PRO A O 1
ATOM 702 N N . THR A 1 95 ? 7.320 18.066 32.895 1.00 11.44 113 THR A N 1
ATOM 703 C CA . THR A 1 95 ?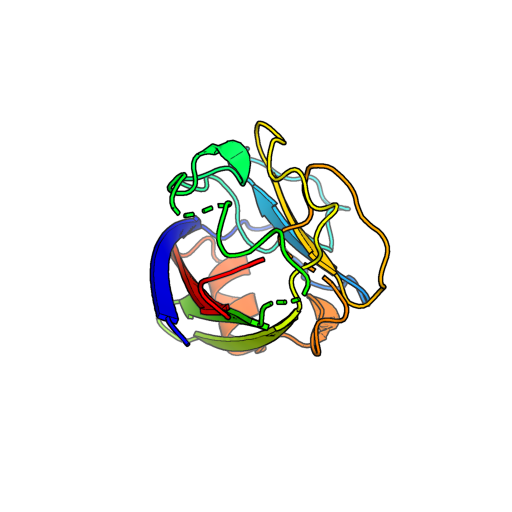 8.396 17.187 33.344 1.00 11.14 113 THR A CA 1
ATOM 704 C C . THR A 1 95 ? 8.716 15.994 32.462 1.00 11.42 113 THR A C 1
ATOM 705 O O . THR A 1 95 ? 9.856 15.537 32.427 1.00 11.37 113 THR A O 1
ATOM 709 N N . ASP A 1 96 ? 7.730 15.506 31.723 1.00 11.87 114 ASP A N 1
ATOM 710 C CA . ASP A 1 96 ? 7.963 14.309 30.934 1.00 11.41 114 ASP A CA 1
ATOM 711 C C . ASP A 1 96 ? 7.942 14.421 29.416 1.00 10.89 114 ASP A C 1
ATOM 712 O O . ASP A 1 96 ? 7.435 15.381 28.852 1.00 10.13 114 ASP A O 1
ATOM 717 N N . ILE A 1 97 ? 8.528 13.409 28.782 1.00 10.19 115 ILE A N 1
ATOM 718 C CA . ILE A 1 97 ? 8.580 13.274 27.326 1.00 8.79 115 ILE A CA 1
ATOM 719 C C . ILE A 1 97 ? 8.272 11.794 27.094 1.00 8.04 115 ILE A C 1
ATOM 720 O O . ILE A 1 97 ? 9.008 10.934 27.571 1.00 8.84 115 ILE A O 1
ATOM 725 N N . VAL A 1 98 ? 7.186 11.503 26.382 1.00 7.70 116 VAL A N 1
ATOM 726 C CA . VAL A 1 98 ? 6.779 10.125 26.122 1.00 7.93 116 VAL A CA 1
ATOM 727 C C . VAL A 1 98 ? 6.623 9.827 24.634 1.00 6.43 116 VAL A C 1
ATOM 728 O O . VAL A 1 98 ? 6.105 10.645 23.878 1.00 7.81 116 VAL A O 1
ATOM 732 N N . CYS A 1 99 ? 7.080 8.648 24.218 1.00 6.87 117 CYS A N 1
ATOM 733 C CA . CYS A 1 99 ? 6.932 8.221 22.825 1.00 7.07 117 CYS A CA 1
ATOM 734 C C . CYS A 1 99 ? 6.031 6.999 22.862 1.00 7.50 117 CYS A C 1
ATOM 735 O O . CYS A 1 99 ? 6.294 6.055 23.613 1.00 8.21 117 CYS A O 1
ATOM 738 N N . ARG A 1 100 ? 4.979 7.009 22.043 1.00 7.06 118 ARG A N 1
ATOM 739 C CA . ARG A 1 100 ? 4.000 5.916 22.031 1.00 9.16 118 ARG A CA 1
ATOM 740 C C . ARG A 1 100 ? 3.840 5.159 20.719 1.00 8.57 118 ARG A C 1
ATOM 741 O O . ARG A 1 100 ? 4.064 5.704 19.640 1.00 8.95 118 ARG A O 1
ATOM 749 N N . LYS A 1 101 ? 3.414 3.901 20.836 1.00 10.82 119 LYS A N 1
ATOM 750 C CA . LYS A 1 101 ? 3.163 3.055 19.671 1.00 11.20 119 LYS A CA 1
ATOM 751 C C . LYS A 1 101 ? 1.726 3.225 19.189 1.00 12.40 119 LYS A C 1
ATOM 752 O O . LYS A 1 101 ? 1.403 2.914 18.041 1.00 11.35 119 LYS A O 1
ATOM 758 N N . SER A 1 102 ? 0.857 3.699 20.076 1.00 12.75 120 SER A N 1
ATOM 759 C CA . SER A 1 102 ? -0.542 3.926 19.726 1.00 14.51 120 SER A CA 1
ATOM 760 C C . SER A 1 102 ? -0.690 5.326 19.140 1.00 14.04 120 SER A C 1
ATOM 761 O O . SER A 1 102 ? 0.298 6.025 18.913 1.00 14.43 120 SER A O 1
ATOM 764 N N . ASP A 1 103 ? -1.929 5.738 18.895 1.00 15.12 121 ASP A N 1
ATOM 765 C CA . ASP A 1 103 ? -2.177 7.060 18.341 1.00 16.56 121 ASP A CA 1
ATOM 766 C C . ASP A 1 103 ? -2.791 7.931 19.430 1.00 14.81 121 ASP A C 1
ATOM 767 O O . ASP A 1 103 ? -3.375 8.983 19.159 1.00 13.91 121 ASP A O 1
ATOM 772 N N . TYR A 1 104 ? -2.649 7.472 20.673 1.00 14.73 122 TYR A N 1
ATOM 773 C CA . TYR A 1 104 ? -3.152 8.193 21.834 1.00 13.97 122 TYR A CA 1
ATOM 774 C C . TYR A 1 104 ? -2.300 9.450 22.035 1.00 14.32 122 TYR A C 1
ATOM 775 O O . TYR A 1 104 ? -1.079 9.393 21.934 1.00 14.30 122 TYR A O 1
ATOM 784 N N . ILE A 1 105 ? -2.938 10.576 22.335 1.00 13.18 123 ILE A N 1
ATOM 785 C CA . ILE A 1 105 ? -2.198 11.818 22.531 1.00 14.01 123 ILE A CA 1
ATOM 786 C C . ILE A 1 105 ? -2.489 12.526 23.850 1.00 14.43 123 ILE A C 1
ATOM 787 O O . ILE A 1 105 ? -3.636 12.625 24.281 1.00 13.79 123 ILE A O 1
ATOM 792 N N . CYS A 1 106 ? -1.426 13.017 24.482 1.00 14.06 124 CYS A N 1
ATOM 793 C CA . CYS A 1 106 ? -1.516 13.759 25.732 1.00 12.86 124 CYS A CA 1
ATOM 794 C C . CYS A 1 106 ? -0.401 14.799 25.675 1.00 13.40 124 CYS A C 1
ATOM 795 O O . CYS A 1 106 ? 0.402 14.800 24.738 1.00 11.55 124 CYS A O 1
ATOM 798 N N . SER A 1 107 ? -0.352 15.680 26.669 1.00 10.83 125 SER A N 1
ATOM 799 C CA . SER A 1 107 ? 0.647 16.739 26.695 1.00 10.21 125 SER A CA 1
ATOM 800 C C . SER A 1 107 ? 2.086 16.252 26.812 1.00 8.60 125 SER A C 1
ATOM 801 O O . SER A 1 107 ? 3.014 17.032 26.612 1.00 8.51 125 SER A O 1
ATOM 804 N N . ARG A 1 108 ? 2.275 14.972 27.129 1.00 8.48 126 ARG A N 1
ATOM 805 C CA . ARG A 1 108 ? 3.622 14.417 27.275 1.00 7.90 126 ARG A CA 1
ATOM 806 C C . ARG A 1 108 ? 4.117 13.780 25.991 1.00 7.43 126 ARG A C 1
ATOM 807 O O . ARG A 1 108 ? 5.312 13.538 25.827 1.00 7.99 126 ARG A O 1
ATOM 815 N N . THR A 1 109 ? 3.188 13.501 25.091 1.00 8.10 127 THR A N 1
ATOM 816 C CA . THR A 1 109 ? 3.498 12.827 23.842 1.00 6.29 127 THR A CA 1
ATOM 817 C C . THR A 1 109 ? 4.284 13.593 22.786 1.00 6.09 127 THR A C 1
ATOM 818 O O . THR A 1 109 ? 3.842 14.621 22.282 1.00 7.45 127 THR A O 1
ATOM 822 N N . LEU A 1 110 ? 5.446 13.038 22.446 1.00 7.53 128 LEU A N 1
ATOM 823 C CA . LEU A 1 110 ? 6.358 13.593 21.454 1.00 6.43 128 LEU A CA 1
ATOM 824 C C . LEU A 1 110 ? 6.205 12.893 20.102 1.00 6.50 128 LEU A C 1
ATOM 825 O O . LEU A 1 110 ? 6.452 13.487 19.047 1.00 8.09 128 LEU A O 1
ATOM 838 N N . ILE A 1 112 ? 3.844 9.503 18.017 1.00 7.49 130 ILE A N 1
ATOM 839 C CA . ILE A 1 112 ? 2.807 8.473 18.014 1.00 7.30 130 ILE A CA 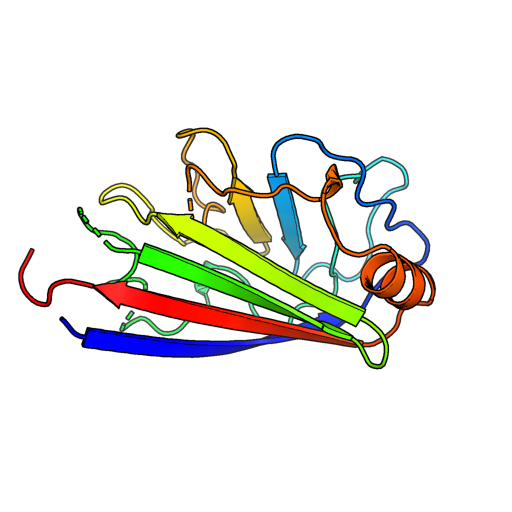1
ATOM 840 C C . ILE A 1 112 ? 3.160 7.431 16.953 1.00 8.75 130 ILE A C 1
ATOM 841 O O . ILE A 1 112 ? 4.000 7.680 16.084 1.00 7.65 130 ILE A O 1
ATOM 846 N N . ARG A 1 113 ? 2.515 6.271 17.038 1.00 6.98 131 ARG A N 1
ATOM 847 C CA . ARG A 1 113 ? 2.755 5.161 16.117 1.00 9.34 131 ARG A CA 1
ATOM 848 C C . ARG A 1 113 ? 4.238 4.817 15.968 1.00 8.91 131 ARG A C 1
ATOM 849 O O . ARG A 1 113 ? 4.715 4.506 14.877 1.00 9.63 131 ARG A O 1
ATOM 857 N N . ALA A 1 114 ? 4.955 4.863 17.088 1.00 8.50 132 ALA A N 1
ATOM 858 C CA . ALA A 1 114 ? 6.379 4.549 17.118 1.00 6.98 132 ALA A CA 1
ATOM 859 C C . ALA A 1 114 ? 6.586 3.084 16.753 1.00 6.76 132 ALA A C 1
ATOM 860 O O . ALA A 1 114 ? 5.700 2.258 16.972 1.00 7.92 132 ALA A O 1
ATOM 862 N N . ASP A 1 115 ? 7.754 2.751 16.215 1.00 6.06 133 ASP A N 1
ATOM 863 C CA . ASP A 1 115 ? 8.012 1.367 15.841 1.00 6.38 133 ASP A CA 1
ATOM 864 C C . ASP A 1 115 ? 8.546 0.549 17.004 1.00 8.02 133 ASP A C 1
ATOM 865 O O . ASP A 1 115 ? 8.546 -0.681 16.956 1.00 9.45 133 ASP A O 1
ATOM 870 N N . LYS A 1 116 ? 8.970 1.236 18.061 1.00 6.81 134 LYS A N 1
ATOM 871 C CA . LYS A 1 116 ? 9.515 0.575 19.243 1.00 7.44 134 LYS A CA 1
ATOM 872 C C . LYS A 1 116 ? 9.059 1.191 20.565 1.00 7.03 134 LYS A C 1
ATOM 873 O O . LYS A 1 116 ? 8.831 2.401 20.659 1.00 8.37 134 LYS A O 1
ATOM 879 N N . ALA A 1 117 ? 8.949 0.339 21.582 1.00 7.39 135 ALA A N 1
ATOM 880 C CA . ALA A 1 117 ? 8.580 0.749 22.931 1.00 7.63 135 ALA A CA 1
ATOM 881 C C . ALA A 1 117 ? 9.784 0.409 23.815 1.00 7.94 135 ALA A C 1
ATOM 882 O O . ALA A 1 117 ? 10.793 -0.085 23.321 1.00 8.43 135 ALA A O 1
ATOM 884 N N . ALA A 1 118 ? 9.693 0.691 25.111 1.00 7.79 136 ALA A N 1
ATOM 885 C CA . ALA A 1 118 ? 10.793 0.385 26.026 1.00 7.03 136 ALA A CA 1
ATOM 886 C C . ALA A 1 118 ? 11.194 -1.086 25.867 1.00 8.26 136 ALA A C 1
ATOM 887 O O . ALA A 1 118 ? 12.375 -1.433 25.809 1.00 9.30 136 ALA A O 1
ATOM 889 N N . PHE A 1 119 ? 10.173 -1.930 25.808 1.00 10.13 137 PHE A N 1
ATOM 890 C CA . PHE A 1 119 ? 10.290 -3.372 25.655 1.00 11.90 137 PHE A CA 1
ATOM 891 C C . PHE A 1 119 ? 11.238 -3.825 24.545 1.00 11.71 137 PHE A C 1
ATOM 892 O O . PHE A 1 119 ? 11.869 -4.875 24.655 1.00 11.59 137 PHE A O 1
ATOM 900 N N . ASP A 1 120 ? 11.330 -3.031 23.481 1.00 9.31 138 ASP A N 1
ATOM 901 C CA . ASP A 1 120 ? 12.142 -3.368 22.312 1.00 10.20 138 ASP A CA 1
ATOM 902 C C . ASP A 1 120 ? 13.560 -2.826 22.295 1.00 8.97 138 ASP A C 1
ATOM 903 O O . ASP A 1 120 ? 14.337 -3.147 21.398 1.00 10.61 138 ASP A O 1
ATOM 908 N N . LEU A 1 121 ? 13.896 -2.009 23.284 1.00 8.60 139 LEU A N 1
ATOM 909 C CA . LEU A 1 121 ? 15.208 -1.384 23.314 1.00 9.19 139 LEU A CA 1
ATOM 910 C C . LEU A 1 121 ? 16.406 -2.299 23.483 1.00 9.52 139 LEU A C 1
ATOM 911 O O . LEU A 1 121 ? 16.318 -3.375 24.074 1.00 11.26 139 LEU A O 1
ATOM 916 N N . ASP A 1 122 ? 17.524 -1.833 22.941 1.00 8.96 140 ASP A N 1
ATOM 917 C CA . ASP A 1 122 ? 18.801 -2.535 22.974 1.00 10.37 140 ASP A CA 1
ATOM 918 C C . ASP A 1 122 ? 19.179 -2.964 24.390 1.00 10.59 140 ASP A C 1
ATOM 919 O O . ASP A 1 122 ? 19.119 -2.165 25.322 1.00 11.04 140 ASP A O 1
ATOM 924 N N . GLU A 1 123 ? 19.571 -4.229 24.542 1.00 10.34 141 GLU A N 1
ATOM 925 C CA . GLU A 1 123 ? 19.944 -4.758 25.855 1.00 11.75 141 GLU A CA 1
ATOM 926 C C . GLU A 1 123 ? 21.159 -4.042 26.420 1.00 10.64 141 GLU A C 1
ATOM 927 O O . GLU A 1 123 ? 21.272 -3.863 27.632 1.00 10.46 141 GLU A O 1
ATOM 933 N N . ASN A 1 124 ? 22.074 -3.639 25.545 1.00 10.78 142 ASN A N 1
ATOM 934 C CA . ASN A 1 124 ? 23.269 -2.923 25.985 1.00 11.96 142 ASN A CA 1
ATOM 935 C C . ASN A 1 124 ? 22.875 -1.555 26.531 1.00 11.58 142 ASN A C 1
ATOM 936 O O . ASN A 1 124 ? 23.483 -1.047 27.477 1.00 10.75 142 ASN A O 1
ATOM 941 N N . LEU A 1 125 ? 21.852 -0.959 25.929 1.00 11.64 143 LEU A N 1
ATOM 942 C CA . LEU A 1 125 ? 21.377 0.341 26.380 1.00 11.63 143 LEU A CA 1
ATOM 943 C C . LEU A 1 125 ? 20.784 0.182 27.780 1.00 12.62 143 LEU A C 1
ATOM 944 O O . LEU A 1 125 ? 21.163 0.899 28.711 1.00 11.76 143 LEU A O 1
ATOM 949 N N . VAL A 1 126 ? 19.863 -0.766 27.939 1.00 11.72 144 VAL A N 1
ATOM 950 C CA . VAL A 1 126 ? 19.224 -0.993 29.229 1.00 13.54 144 VAL A CA 1
ATOM 951 C C . VAL A 1 126 ? 20.260 -1.323 30.298 1.00 11.95 144 VAL A C 1
ATOM 952 O O . VAL A 1 126 ? 20.115 -0.888 31.445 1.00 13.07 144 VAL A O 1
ATOM 956 N N . ARG A 1 127 ? 21.292 -2.083 29.951 1.00 11.35 145 ARG A N 1
ATOM 957 C CA . ARG A 1 127 ? 22.321 -2.434 30.929 1.00 10.37 145 ARG A CA 1
ATOM 958 C C . ARG A 1 127 ? 23.000 -1.175 31.465 1.00 9.29 145 ARG A C 1
ATOM 959 O O . ARG A 1 127 ? 23.179 -1.033 32.673 1.00 10.25 145 ARG A O 1
ATOM 967 N N . ASP A 1 128 ? 23.363 -0.253 30.574 1.00 9.07 146 ASP A N 1
ATOM 968 C CA . ASP A 1 128 ? 24.002 0.988 31.013 1.00 8.82 146 ASP A CA 1
ATOM 969 C C . ASP A 1 128 ? 23.053 1.838 31.855 1.00 8.74 146 ASP A C 1
ATOM 970 O O . ASP A 1 128 ? 23.460 2.437 32.844 1.00 9.46 146 ASP A O 1
ATOM 975 N N . LEU A 1 129 ? 21.789 1.899 31.453 1.00 8.42 147 LEU A N 1
ATOM 976 C CA . LEU A 1 129 ? 20.816 2.696 32.186 1.00 9.48 147 LEU A CA 1
ATOM 977 C C . LEU A 1 129 ? 20.606 2.162 33.591 1.00 10.72 147 LEU A C 1
ATOM 978 O O . LEU A 1 129 ? 20.470 2.932 34.538 1.00 10.38 147 LEU A O 1
ATOM 983 N N . ARG A 1 130 ? 20.592 0.842 33.728 1.00 11.24 148 ARG A N 1
ATOM 984 C CA . ARG A 1 130 ? 20.410 0.235 35.038 1.00 12.79 148 ARG A CA 1
ATOM 985 C C . ARG A 1 130 ? 21.605 0.515 35.944 1.00 12.10 148 ARG A C 1
ATOM 986 O O . ARG A 1 130 ? 21.509 0.369 37.160 1.00 12.82 148 ARG A O 1
ATOM 994 N N . LYS A 1 131 ? 22.729 0.907 35.349 1.00 11.56 149 LYS A N 1
ATOM 995 C CA . LYS A 1 131 ? 23.926 1.232 36.118 1.00 12.01 149 LYS A CA 1
ATOM 996 C C . LYS A 1 131 ? 23.963 2.739 36.389 1.00 12.61 149 LYS A C 1
ATOM 997 O O . LYS A 1 131 ? 24.941 3.262 36.928 1.00 13.46 149 LYS A O 1
ATOM 1003 N N . GLY A 1 132 ? 22.886 3.425 36.006 1.00 11.97 150 GLY A N 1
ATOM 1004 C CA . GLY A 1 132 ? 22.780 4.858 36.220 1.00 13.14 150 GLY A CA 1
ATOM 1005 C C . GLY A 1 132 ? 23.645 5.728 35.329 1.00 12.41 150 GLY A C 1
ATOM 1006 O O . GLY A 1 132 ? 23.864 6.899 35.634 1.00 13.17 150 GLY A O 1
ATOM 1007 N N . ARG A 1 133 ? 24.115 5.173 34.215 1.00 11.50 151 ARG A N 1
ATOM 1008 C CA . ARG A 1 133 ? 24.976 5.909 33.297 1.00 12.15 151 ARG A CA 1
ATOM 1009 C C . ARG A 1 133 ? 24.243 6.962 32.485 1.00 11.39 151 ARG A C 1
ATOM 1010 O O . ARG A 1 133 ? 23.016 6.925 32.356 1.00 9.51 151 ARG A O 1
ATOM 1018 N N . GLU A 1 134 ? 25.011 7.902 31.945 1.00 11.28 152 GLU A N 1
ATOM 1019 C CA . GLU A 1 134 ? 24.447 8.995 31.162 1.00 13.20 152 GLU A CA 1
ATOM 1020 C C . GLU A 1 134 ? 23.740 8.518 29.906 1.00 11.97 152 GLU A C 1
ATOM 1021 O O . GLU A 1 134 ? 24.125 7.520 29.297 1.00 12.10 152 GLU A O 1
ATOM 1027 N N . LEU A 1 135 ? 22.692 9.243 29.533 1.00 10.80 153 LEU A N 1
ATOM 1028 C CA . LEU A 1 135 ? 21.917 8.932 28.343 1.00 9.63 153 LEU A CA 1
ATOM 1029 C C . LEU A 1 135 ? 21.838 10.182 27.471 1.00 9.45 153 LEU A C 1
ATOM 1030 O O . LEU A 1 135 ? 21.525 11.263 27.962 1.00 9.15 153 LEU A O 1
ATOM 1035 N N . LYS A 1 136 ? 22.147 10.028 26.186 1.00 8.72 154 LYS A N 1
ATOM 1036 C CA . LYS A 1 136 ? 22.077 11.130 25.227 1.00 9.93 154 LYS A CA 1
ATOM 1037 C C . LYS A 1 136 ? 20.855 10.843 24.375 1.00 9.25 154 LYS A C 1
ATOM 1038 O O . LYS A 1 136 ? 20.762 9.769 23.790 1.00 9.86 154 LYS A O 1
ATOM 1044 N N . VAL A 1 137 ? 19.923 11.791 24.310 1.00 8.38 155 VAL A N 1
ATOM 1045 C CA . VAL A 1 137 ? 18.700 11.614 23.523 1.00 9.20 155 VAL A CA 1
ATOM 1046 C C . VAL A 1 137 ? 18.611 12.626 22.389 1.00 9.36 155 VAL A C 1
ATOM 1047 O O . VAL A 1 137 ? 18.512 13.825 22.629 1.00 12.27 155 VAL A O 1
ATOM 1051 N N . GLU A 1 138 ? 18.644 12.145 21.151 1.00 7.43 156 GLU A N 1
ATOM 1052 C CA . GLU A 1 138 ? 18.563 13.042 20.005 1.00 9.21 156 GLU A CA 1
ATOM 1053 C C . GLU A 1 138 ? 17.219 12.904 19.307 1.00 7.61 156 GLU A C 1
ATOM 1054 O O . GLU A 1 138 ? 16.751 11.795 19.037 1.00 9.50 156 GLU A O 1
ATOM 1060 N N . ILE A 1 139 ? 16.605 14.048 19.029 1.00 7.34 157 ILE A N 1
ATOM 1061 C CA . ILE A 1 139 ? 15.305 14.112 18.375 1.00 7.63 157 ILE A CA 1
ATOM 1062 C C . ILE A 1 139 ? 15.501 14.711 16.995 1.00 7.76 157 ILE A C 1
ATOM 1063 O O . ILE A 1 139 ? 16.096 15.780 16.861 1.00 7.54 157 ILE A O 1
ATOM 1068 N N . ILE A 1 140 ? 15.022 14.002 15.976 1.00 6.54 158 ILE A N 1
ATOM 1069 C CA . ILE A 1 140 ? 15.141 14.445 14.593 1.00 8.29 158 ILE A CA 1
ATOM 1070 C C . ILE A 1 140 ? 13.740 14.508 14.008 1.00 7.39 158 ILE A C 1
ATOM 1071 O O . ILE A 1 140 ? 12.993 13.522 14.047 1.00 9.30 158 ILE A O 1
ATOM 1076 N N . VAL A 1 141 ? 13.384 15.672 13.475 1.00 7.28 159 VAL A N 1
ATOM 1077 C CA . VAL A 1 141 ? 12.071 15.882 12.885 1.00 7.10 159 VAL A CA 1
ATOM 1078 C C . VAL A 1 141 ? 12.205 16.327 11.429 1.00 7.20 159 VAL A C 1
ATOM 1079 O O . VAL A 1 141 ? 12.929 17.278 11.127 1.00 7.47 159 VAL A O 1
ATOM 1083 N N . GLU A 1 142 ? 11.519 15.621 10.535 1.00 6.69 160 GLU A N 1
ATOM 1084 C CA . GLU A 1 142 ? 11.518 15.960 9.114 1.00 8.22 160 GLU A CA 1
ATOM 1085 C C . GLU A 1 142 ? 10.074 16.389 8.880 1.00 8.56 160 GLU A C 1
ATOM 1086 O O . GLU A 1 142 ? 9.151 15.675 9.247 1.00 9.49 160 GLU A O 1
ATOM 1092 N N . TYR A 1 143 ? 9.880 17.560 8.286 1.00 7.58 161 TYR A N 1
ATOM 1093 C CA . TYR A 1 143 ? 8.528 18.073 8.111 1.00 8.30 161 TYR A CA 1
ATOM 1094 C C . TYR A 1 143 ? 8.318 18.931 6.874 1.00 9.22 161 TYR A C 1
ATOM 1095 O O . TYR A 1 143 ? 9.267 19.360 6.227 1.00 9.61 161 TYR A O 1
ATOM 1104 N N . GLU A 1 144 ? 7.049 19.164 6.552 1.00 9.71 162 GLU A N 1
ATOM 1105 C CA . GLU A 1 144 ? 6.681 20.026 5.444 1.00 13.00 162 GLU A CA 1
ATOM 1106 C C . GLU A 1 144 ? 6.566 21.425 6.052 1.00 13.31 162 GLU A C 1
ATOM 1107 O O . GLU A 1 144 ? 5.920 21.607 7.081 1.00 13.16 162 GLU A O 1
ATOM 1113 N N . GLY A 1 145 ? 7.204 22.404 5.419 1.00 14.24 163 GLY A N 1
ATOM 1114 C CA . GLY A 1 145 ? 7.184 23.763 5.928 1.00 16.22 163 GLY A CA 1
ATOM 1115 C C . GLY A 1 145 ? 5.835 24.437 6.105 1.00 16.72 163 GLY A C 1
ATOM 1116 O O . GLY A 1 145 ? 5.617 25.117 7.109 1.00 16.01 163 GLY A O 1
ATOM 1117 N N . HIS A 1 146 ? 4.933 24.265 5.144 1.00 18.52 164 HIS A N 1
ATOM 1118 C CA . HIS A 1 146 ? 3.607 24.887 5.220 1.00 22.05 164 HIS A CA 1
ATOM 1119 C C . HIS A 1 146 ? 2.545 23.900 5.707 1.00 24.17 164 HIS A C 1
ATOM 1120 O O . HIS A 1 146 ? 2.416 22.798 5.165 1.00 25.96 164 HIS A O 1
ATOM 1127 N N . HIS A 1 147 ? 1.771 24.303 6.710 1.00 25.99 165 HIS A N 1
ATOM 1128 C CA . HIS A 1 147 ? 0.713 23.448 7.248 1.00 27.03 165 HIS A CA 1
ATOM 1129 C C . HIS A 1 147 ? -0.472 24.307 7.680 1.00 25.13 165 HIS A C 1
ATOM 1130 O O . HIS A 1 147 ? -0.378 25.536 7.509 1.00 22.54 165 HIS A O 1
#

Sequence (142 aa):
LGVLRYTLRARGHPNVTAGHRTTFEVTVDPEIGETADCIIGVSSSDSISTLPDEKRAIARESLVRVILRTENGYDEIRGYGHPELTLDHPTDIVCRKSDYICSRTLIRADKAAFDLDENLVRDLRKGRELKVEIIVEYEGHH

Foldseek 3Di:
DDKDKDKKKFWAELLEDLQDFWKAKEWCAADDDNPPNRYLGYVIPDALQPDDPVCVFQQDVWKKKKWKDFPFFIDIKIDGGHNPAQSHDHIMAMDGLDQDHDNNYSYVIPGGSNPGDPRSSVRRSVTTMMMMMMMMDGDPDD

InterPro domains:
  IPR007171 Protein of unknown function DUF371 [PF04027] (29-159)
  IPR007171 Protein of unknown function DUF371 [PTHR40696] (27-160)
  IPR023131 Mth639-like domain superfamily [G3DSA:2.60.120.630] (20-161)

Organism: Methanothermobacter thermautotrophicus (strain ATCC 29096 / DSM 1053 / JCM 10044 / NBRC 100330 / Delta H) (NCBI:txid187420)